Protein AF-K2DRW8-F1 (afdb_monomer)

pLDDT: mean 90.25, std 5.5, range [63.19, 96.81]

Structure (mmCIF, N/CA/C/O backbone):
data_AF-K2DRW8-F1
#
_entry.id   AF-K2DRW8-F1
#
loop_
_atom_site.group_PDB
_atom_site.id
_atom_site.type_symbol
_atom_site.label_atom_id
_atom_site.label_alt_id
_atom_site.label_comp_id
_atom_site.label_asym_id
_atom_site.label_entity_id
_atom_site.label_seq_id
_atom_site.pdbx_PDB_ins_code
_atom_site.Cartn_x
_atom_site.Cartn_y
_atom_site.Cartn_z
_atom_site.occupancy
_atom_site.B_iso_or_equiv
_atom_site.auth_seq_id
_atom_site.auth_comp_id
_atom_site.auth_asym_id
_atom_site.auth_atom_id
_atom_site.pdbx_PDB_model_num
ATOM 1 N N . PRO A 1 1 ? -0.822 -3.396 3.137 1.00 93.25 1 PRO A N 1
ATOM 2 C CA . PRO A 1 1 ? -1.819 -3.542 2.037 1.00 93.25 1 PRO A CA 1
ATOM 3 C C . PRO A 1 1 ? -1.713 -2.355 1.074 1.00 93.25 1 PRO A C 1
ATOM 5 O O . PRO A 1 1 ? -1.181 -1.327 1.487 1.00 93.25 1 PRO A O 1
ATOM 8 N N . VAL A 1 2 ? -2.201 -2.497 -0.163 1.00 96.06 2 VAL A N 1
ATOM 9 C CA . VAL A 1 2 ? -2.285 -1.396 -1.141 1.00 96.06 2 VAL A CA 1
ATOM 10 C C . VAL A 1 2 ? -3.711 -0.866 -1.183 1.00 96.06 2 VAL A C 1
ATOM 12 O O . VAL A 1 2 ? -4.657 -1.656 -1.213 1.00 96.06 2 VAL A O 1
ATOM 15 N N . MET A 1 3 ? -3.855 0.454 -1.185 1.00 96.06 3 MET A N 1
ATOM 16 C CA . MET A 1 3 ? -5.132 1.155 -1.169 1.00 96.06 3 MET A CA 1
ATOM 17 C C . MET A 1 3 ? -5.247 2.181 -2.294 1.00 96.06 3 MET A C 1
ATOM 19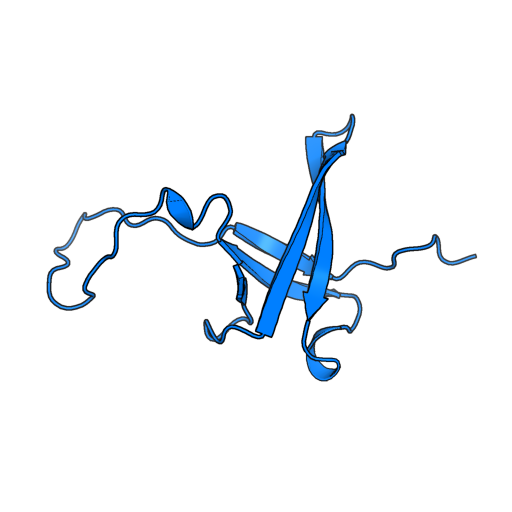 O O . MET A 1 3 ? -4.239 2.718 -2.756 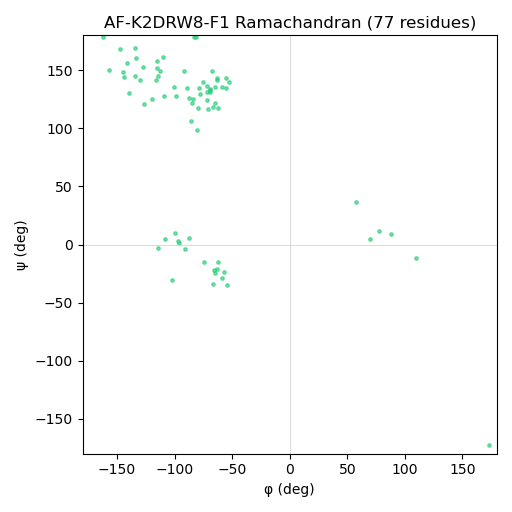1.00 96.06 3 MET A O 1
ATOM 23 N N . ASP A 1 4 ? -6.482 2.452 -2.710 1.00 94.75 4 ASP A N 1
ATOM 24 C CA . ASP A 1 4 ? -6.807 3.596 -3.561 1.00 94.75 4 ASP A CA 1
ATOM 25 C C . ASP A 1 4 ? -6.948 4.897 -2.746 1.00 94.75 4 ASP A C 1
ATOM 27 O O . ASP A 1 4 ? -6.858 4.908 -1.5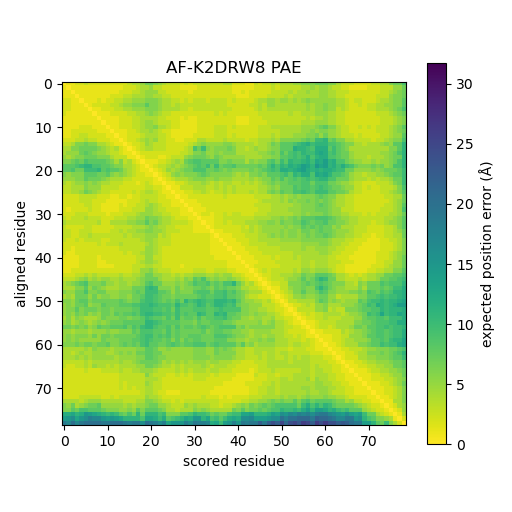16 1.00 94.75 4 ASP A O 1
ATOM 31 N N . ALA A 1 5 ? -7.215 6.008 -3.438 1.00 90.62 5 ALA A N 1
ATOM 32 C CA . ALA A 1 5 ? -7.400 7.324 -2.823 1.00 90.62 5 ALA A CA 1
ATOM 33 C C . ALA A 1 5 ? -8.601 7.420 -1.857 1.00 90.62 5 ALA A C 1
ATOM 35 O O . ALA A 1 5 ? -8.695 8.378 -1.094 1.00 90.62 5 ALA A O 1
ATOM 36 N N . LYS A 1 6 ? -9.530 6.456 -1.885 1.00 91.56 6 LYS A N 1
ATOM 37 C CA . LYS A 1 6 ? -10.695 6.389 -0.990 1.00 91.56 6 LYS A CA 1
ATOM 38 C C . LYS A 1 6 ? -10.458 5.459 0.204 1.00 91.56 6 LYS A C 1
ATOM 40 O O . LYS A 1 6 ? -11.377 5.244 0.989 1.00 91.56 6 LYS A O 1
ATOM 45 N N . GLY A 1 7 ? -9.257 4.892 0.340 1.00 91.75 7 GLY A N 1
ATOM 46 C CA . GLY A 1 7 ? -8.923 3.934 1.392 1.00 91.75 7 GLY A CA 1
ATOM 47 C C . GLY A 1 7 ? -9.450 2.519 1.135 1.00 91.75 7 GLY A C 1
ATOM 48 O O . GLY A 1 7 ? -9.412 1.681 2.037 1.00 91.75 7 GLY A O 1
ATOM 49 N N . LYS A 1 8 ? -9.932 2.207 -0.077 1.00 95.00 8 LYS A N 1
ATOM 50 C CA . LYS A 1 8 ? -10.325 0.839 -0.437 1.00 95.00 8 LYS A CA 1
ATOM 51 C C . LYS A 1 8 ? -9.066 -0.005 -0.596 1.00 95.00 8 LYS A C 1
ATOM 53 O O . LYS A 1 8 ? -8.166 0.371 -1.339 1.00 95.00 8 LYS A O 1
ATOM 58 N N . VAL A 1 9 ? -9.023 -1.182 0.030 1.00 95.88 9 VAL A N 1
ATOM 59 C CA . VAL A 1 9 ? -7.969 -2.172 -0.235 1.00 95.88 9 VAL A CA 1
ATOM 60 C C . VAL A 1 9 ? -8.117 -2.689 -1.667 1.00 95.88 9 VAL A C 1
ATOM 62 O O . VAL A 1 9 ? -9.133 -3.290 -2.008 1.00 95.88 9 VAL A O 1
ATOM 65 N N . ILE A 1 10 ? -7.096 -2.467 -2.491 1.00 96.81 10 ILE A N 1
ATOM 66 C CA . ILE A 1 10 ? -7.055 -2.875 -3.905 1.00 96.81 10 ILE A CA 1
ATOM 67 C C . ILE A 1 10 ? -5.981 -3.924 -4.187 1.00 96.81 10 ILE A C 1
ATOM 69 O O . ILE A 1 10 ? -5.843 -4.355 -5.328 1.00 96.81 10 ILE A O 1
ATOM 73 N N . GLY A 1 11 ? -5.184 -4.312 -3.187 1.00 95.44 11 GLY A N 1
ATOM 74 C CA . GLY A 1 11 ? -4.062 -5.207 -3.424 1.00 95.44 11 GLY A CA 1
ATOM 75 C C . GLY A 1 11 ? -3.131 -5.453 -2.243 1.00 95.44 11 GLY A C 1
ATOM 76 O O . GLY A 1 11 ? -3.358 -5.008 -1.111 1.00 95.44 11 GLY A O 1
ATOM 77 N N . LYS A 1 12 ? -2.031 -6.156 -2.528 1.00 95.06 12 LYS A N 1
ATOM 78 C CA . LYS A 1 12 ? -0.990 -6.517 -1.559 1.00 95.06 12 LYS A CA 1
ATOM 79 C C . LYS A 1 12 ? 0.404 -6.374 -2.174 1.00 95.06 12 LYS A C 1
ATOM 81 O O . LYS A 1 12 ? 0.667 -6.894 -3.255 1.00 95.06 12 LYS A O 1
ATOM 86 N N . VAL A 1 13 ? 1.290 -5.691 -1.448 1.00 93.56 13 VAL A N 1
ATOM 87 C CA . VAL A 1 13 ? 2.726 -5.625 -1.756 1.00 93.56 13 VAL A CA 1
ATOM 88 C C . VAL A 1 13 ? 3.348 -6.995 -1.499 1.00 93.56 13 VAL A C 1
ATOM 90 O O . VAL A 1 13 ? 3.094 -7.600 -0.457 1.00 93.56 13 VAL A O 1
ATOM 93 N N . THR A 1 14 ? 4.147 -7.481 -2.443 1.00 91.75 14 THR A N 1
ATOM 94 C CA . THR A 1 14 ? 4.874 -8.755 -2.340 1.00 91.75 14 THR A CA 1
ATOM 95 C C . THR A 1 14 ? 6.342 -8.552 -2.002 1.00 91.75 14 THR A C 1
ATOM 97 O O . THR A 1 14 ? 6.944 -9.400 -1.354 1.00 91.75 14 THR A O 1
ATOM 100 N N . SER A 1 15 ? 6.924 -7.438 -2.441 1.00 87.56 15 SER A N 1
ATOM 101 C CA . SER A 1 15 ? 8.311 -7.075 -2.163 1.00 87.56 15 SER A CA 1
ATOM 102 C C . SER A 1 15 ? 8.505 -5.569 -2.292 1.00 87.56 15 SER A C 1
ATOM 104 O O . SER A 1 15 ? 7.824 -4.914 -3.082 1.00 87.56 15 SER A O 1
ATOM 106 N N . CYS A 1 16 ? 9.446 -5.027 -1.527 1.00 88.81 16 CYS A N 1
ATOM 107 C CA . CYS A 1 16 ? 9.912 -3.652 -1.641 1.00 88.81 16 CYS A CA 1
ATOM 108 C C . CYS A 1 16 ? 11.411 -3.593 -1.344 1.00 88.81 16 CYS A C 1
ATOM 110 O O . CYS A 1 16 ? 11.921 -4.378 -0.545 1.00 88.81 16 CYS A O 1
ATOM 112 N N . ALA A 1 17 ? 12.103 -2.664 -1.985 1.00 87.81 17 ALA A N 1
ATOM 113 C CA . ALA A 1 17 ? 13.505 -2.367 -1.767 1.00 87.81 17 ALA A CA 1
ATOM 114 C C . ALA A 1 17 ? 13.715 -0.853 -1.843 1.00 87.81 17 ALA A C 1
ATOM 116 O O . ALA A 1 17 ? 12.926 -0.130 -2.452 1.00 87.81 17 ALA A O 1
ATOM 117 N N . ILE A 1 18 ? 14.782 -0.395 -1.202 1.00 89.00 18 ILE A N 1
ATOM 118 C CA . ILE A 1 18 ? 15.243 0.988 -1.287 1.00 89.00 18 ILE A CA 1
ATOM 119 C C . ILE A 1 18 ? 16.385 1.002 -2.301 1.00 89.00 18 ILE A C 1
ATOM 121 O O . ILE A 1 18 ? 17.303 0.183 -2.199 1.00 89.00 18 ILE A O 1
ATOM 125 N N . ASP A 1 19 ? 16.314 1.881 -3.294 1.00 84.31 19 ASP A N 1
ATOM 126 C CA . ASP A 1 19 ? 17.402 2.062 -4.252 1.00 84.31 19 ASP A CA 1
ATOM 127 C C . ASP A 1 19 ? 18.498 3.006 -3.722 1.00 84.31 19 ASP A C 1
ATOM 129 O O . ASP A 1 19 ? 18.433 3.529 -2.609 1.00 84.31 19 ASP A O 1
ATOM 133 N N . LYS A 1 20 ? 19.555 3.207 -4.518 1.00 85.25 20 LYS A N 1
ATOM 134 C CA . LYS A 1 20 ? 20.698 4.054 -4.134 1.00 85.25 20 LYS A CA 1
ATOM 135 C C . LYS A 1 20 ? 20.337 5.533 -3.983 1.00 85.25 20 LYS A C 1
ATOM 137 O O . LYS A 1 20 ? 21.075 6.261 -3.327 1.00 85.25 20 LYS A O 1
ATOM 142 N N . GLU A 1 21 ? 19.248 5.966 -4.603 1.00 86.69 21 GLU A N 1
ATOM 143 C CA . GLU A 1 21 ? 18.754 7.342 -4.561 1.00 86.69 21 GLU A CA 1
ATOM 144 C C . GLU A 1 21 ? 17.758 7.543 -3.405 1.00 86.69 21 GLU A C 1
ATOM 146 O O . GLU A 1 21 ? 17.339 8.665 -3.127 1.00 86.69 21 GLU A O 1
ATOM 151 N N . GLY A 1 22 ? 17.433 6.469 -2.676 1.00 84.69 22 GLY A N 1
ATOM 152 C CA . GLY A 1 22 ? 16.544 6.485 -1.522 1.00 84.69 22 GLY A CA 1
ATOM 153 C C . GLY A 1 22 ? 15.070 6.306 -1.879 1.00 84.69 22 GLY A C 1
ATOM 154 O O . GLY A 1 22 ? 14.221 6.450 -0.997 1.00 84.69 22 GLY A O 1
ATOM 155 N N . PHE A 1 23 ? 14.734 5.975 -3.130 1.00 85.25 23 PHE A N 1
ATOM 156 C CA . PHE A 1 23 ? 13.353 5.684 -3.496 1.00 85.25 23 PHE A CA 1
ATOM 157 C C . PHE A 1 23 ? 12.967 4.274 -3.060 1.00 85.25 23 PHE A C 1
ATOM 159 O O . PHE A 1 23 ? 13.682 3.294 -3.284 1.00 85.25 23 PHE A O 1
ATOM 166 N N . LEU A 1 24 ? 11.781 4.166 -2.461 1.00 89.81 24 LEU A N 1
ATOM 167 C CA . LEU A 1 24 ? 11.173 2.886 -2.138 1.00 89.81 24 LEU A CA 1
ATOM 168 C C . LEU A 1 24 ? 10.404 2.375 -3.360 1.00 89.81 24 LEU A C 1
ATOM 170 O O . LEU A 1 24 ? 9.319 2.865 -3.677 1.00 89.81 24 LEU A O 1
ATOM 174 N N . THR A 1 25 ? 10.947 1.367 -4.031 1.00 90.50 25 THR A N 1
ATOM 175 C CA . THR A 1 25 ? 10.297 0.687 -5.156 1.00 90.50 25 THR A CA 1
ATOM 176 C C . THR A 1 25 ? 9.943 -0.746 -4.790 1.00 90.50 25 THR A C 1
ATOM 178 O O . THR A 1 25 ? 10.586 -1.393 -3.967 1.00 90.50 25 THR A O 1
ATOM 181 N N . GLY A 1 26 ? 8.875 -1.272 -5.380 1.00 91.44 26 GLY A N 1
ATOM 182 C CA . GLY A 1 26 ? 8.384 -2.597 -5.034 1.00 91.44 26 GLY A CA 1
ATOM 183 C C . GLY A 1 26 ? 7.446 -3.183 -6.071 1.00 91.44 26 GLY A C 1
ATOM 184 O O . GLY A 1 26 ? 7.129 -2.560 -7.083 1.00 91.44 26 GLY A O 1
ATOM 185 N N . GLN A 1 27 ? 7.006 -4.407 -5.803 1.00 93.19 27 GLN A N 1
ATOM 186 C CA . GLN A 1 27 ? 6.004 -5.108 -6.595 1.00 93.19 27 GLN A CA 1
ATOM 187 C C . GLN A 1 27 ? 4.766 -5.362 -5.743 1.00 93.19 27 GLN A C 1
ATOM 189 O O . GLN A 1 27 ? 4.854 -5.679 -4.553 1.00 93.19 27 GLN A O 1
ATOM 194 N N . ALA A 1 28 ? 3.601 -5.226 -6.367 1.00 94.19 28 ALA A N 1
ATOM 195 C CA . ALA A 1 28 ? 2.322 -5.482 -5.734 1.00 94.19 28 ALA A CA 1
ATOM 19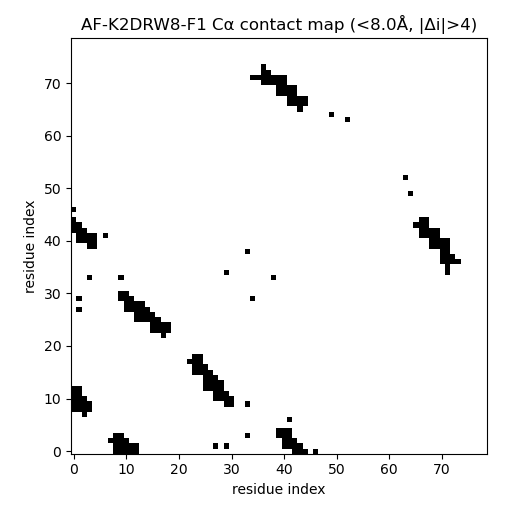6 C C . ALA A 1 28 ? 1.342 -6.103 -6.727 1.00 94.19 28 ALA A C 1
ATOM 198 O O . ALA A 1 28 ? 1.306 -5.727 -7.898 1.00 94.19 28 ALA A O 1
ATOM 199 N N . PHE A 1 29 ? 0.508 -7.015 -6.232 1.00 94.69 29 PHE A N 1
ATOM 200 C CA . PHE A 1 29 ? -0.699 -7.429 -6.938 1.00 94.69 29 PHE A CA 1
ATOM 201 C C . PHE A 1 29 ? -1.809 -6.437 -6.617 1.00 94.69 29 PHE A C 1
ATOM 203 O O . PHE A 1 29 ? -2.096 -6.217 -5.439 1.00 94.69 29 PHE A O 1
ATOM 210 N N . VAL A 1 30 ? -2.420 -5.852 -7.648 1.00 94.81 30 VAL A N 1
ATOM 211 C CA . VAL A 1 30 ? -3.519 -4.885 -7.527 1.00 94.81 30 VAL A CA 1
ATOM 212 C C . VAL A 1 30 ? -4.655 -5.221 -8.493 1.00 94.81 30 VAL A C 1
ATOM 214 O O . VAL A 1 30 ? -4.451 -5.926 -9.482 1.00 94.81 30 VAL A O 1
ATOM 217 N N . GLU A 1 31 ? -5.853 -4.701 -8.230 1.00 95.00 31 GLU A N 1
ATOM 218 C CA . GLU A 1 31 ? -6.960 -4.740 -9.189 1.00 95.00 31 GLU A CA 1
ATOM 219 C C . GLU A 1 31 ? -6.540 -4.111 -10.531 1.00 95.00 31 GLU A C 1
ATOM 221 O O . GLU A 1 31 ? -5.986 -3.013 -10.566 1.00 95.00 31 GLU A O 1
ATOM 226 N N . THR A 1 32 ? -6.862 -4.762 -11.654 1.00 92.62 32 THR A N 1
ATOM 227 C CA . THR A 1 32 ? -6.460 -4.320 -13.006 1.00 92.62 32 THR A CA 1
ATOM 228 C C . THR A 1 32 ? -6.874 -2.881 -13.316 1.00 92.62 32 THR A C 1
ATOM 230 O O . THR A 1 32 ?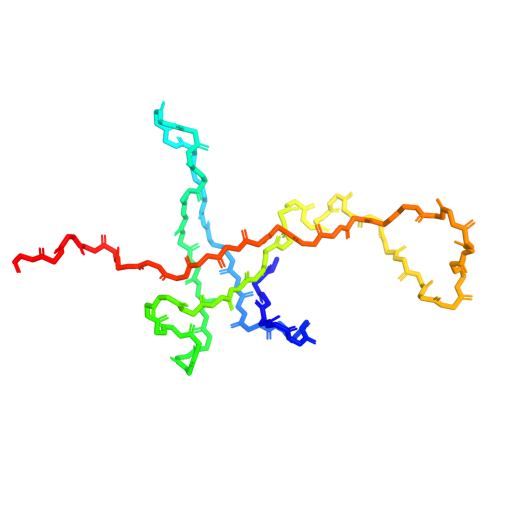 -6.136 -2.144 -13.962 1.00 92.62 32 THR A O 1
ATOM 233 N N . ARG A 1 33 ? -8.033 -2.451 -12.802 1.00 91.19 33 ARG A N 1
ATOM 234 C CA . ARG A 1 33 ? -8.552 -1.082 -12.961 1.00 91.19 33 ARG A CA 1
ATOM 235 C C . ARG A 1 33 ? -7.661 -0.014 -12.313 1.00 91.19 33 ARG A C 1
ATOM 237 O O . ARG A 1 33 ? -7.745 1.145 -12.695 1.00 91.19 33 ARG A O 1
ATOM 244 N N . CYS A 1 34 ? -6.814 -0.408 -11.366 1.00 91.06 34 CYS A N 1
ATOM 245 C CA . CYS A 1 34 ? -5.893 0.456 -10.632 1.00 91.06 34 CYS A CA 1
ATOM 246 C C . CYS A 1 34 ? -4.424 0.243 -11.043 1.00 91.06 34 CYS A C 1
ATOM 248 O O . CYS A 1 34 ? -3.535 0.829 -10.437 1.00 91.06 34 CYS A O 1
ATOM 250 N N . ALA A 1 35 ? -4.154 -0.594 -12.052 1.00 92.06 35 ALA A N 1
ATOM 251 C CA . ALA A 1 35 ? -2.801 -0.931 -12.503 1.00 92.06 35 ALA A CA 1
ATOM 252 C C . ALA A 1 35 ? -2.236 0.048 -13.554 1.00 92.06 35 ALA A C 1
ATOM 254 O O . ALA A 1 35 ? -1.171 -0.198 -14.117 1.00 92.06 35 ALA A O 1
ATOM 255 N N . MET A 1 36 ? -2.946 1.139 -13.854 1.00 94.00 36 MET A N 1
ATOM 256 C CA . MET A 1 36 ? -2.503 2.125 -14.839 1.00 94.00 36 MET A CA 1
ATOM 257 C C . MET A 1 36 ? -1.319 2.931 -14.290 1.00 94.00 36 MET A C 1
ATOM 259 O O . MET A 1 36 ? -1.344 3.370 -13.140 1.00 94.00 36 MET A O 1
ATOM 263 N N . VAL A 1 37 ? -0.295 3.156 -15.115 1.00 93.56 37 VAL A N 1
ATOM 264 C CA . VAL A 1 37 ? 0.849 4.013 -14.759 1.00 93.56 37 VAL A CA 1
ATOM 265 C C . VAL A 1 37 ? 0.351 5.402 -14.350 1.00 93.56 37 VAL A C 1
ATOM 267 O O . VAL A 1 37 ? -0.616 5.911 -14.911 1.00 93.56 37 VAL A O 1
ATOM 270 N N . ASN A 1 38 ? 1.009 6.005 -13.362 1.00 94.44 38 ASN A N 1
ATOM 271 C CA . ASN A 1 38 ? 0.638 7.261 -12.711 1.00 94.44 38 ASN A CA 1
ATOM 272 C C . ASN A 1 38 ? -0.619 7.205 -11.831 1.00 94.44 38 ASN A C 1
ATOM 274 O O . ASN A 1 38 ? -1.009 8.235 -11.285 1.00 94.44 38 ASN A O 1
ATOM 278 N N . THR A 1 39 ? -1.231 6.032 -11.626 1.00 95.38 39 THR A N 1
ATOM 279 C CA . THR A 1 39 ? -2.326 5.897 -10.653 1.00 95.38 39 THR A CA 1
ATOM 280 C C . THR A 1 39 ? -1.793 6.154 -9.240 1.00 95.38 39 THR A C 1
ATOM 282 O O . THR A 1 39 ? -0.887 5.430 -8.804 1.00 95.38 39 THR A O 1
ATOM 285 N N . PRO A 1 40 ? -2.337 7.142 -8.503 1.00 95.56 40 PRO A N 1
ATOM 286 C CA . PRO A 1 40 ? -1.993 7.354 -7.106 1.00 95.56 40 PRO A CA 1
ATOM 287 C C . PRO A 1 40 ? -2.543 6.214 -6.252 1.00 95.56 40 PRO A C 1
ATOM 289 O O . PRO A 1 40 ? -3.721 5.860 -6.341 1.00 95.56 40 PRO A O 1
ATOM 292 N N . ILE A 1 41 ? -1.689 5.662 -5.403 1.00 96.06 41 ILE A N 1
ATOM 293 C CA . ILE A 1 41 ? -2.024 4.599 -4.460 1.00 96.06 41 ILE A CA 1
ATOM 294 C C . ILE A 1 41 ? -1.444 4.936 -3.088 1.00 96.06 41 ILE A C 1
ATOM 296 O O . ILE A 1 41 ? -0.659 5.870 -2.919 1.00 96.06 41 ILE A O 1
ATOM 300 N N . SER A 1 42 ? -1.838 4.188 -2.069 1.00 95.94 42 SER A N 1
ATOM 301 C CA . SER A 1 42 ? -1.258 4.311 -0.733 1.00 95.94 42 SER A CA 1
ATOM 302 C C . SER A 1 42 ? -0.955 2.942 -0.152 1.00 95.94 42 SER A C 1
ATOM 304 O O . SER A 1 42 ? -1.656 1.965 -0.416 1.00 95.94 42 SER A O 1
ATOM 306 N N . ILE A 1 43 ? 0.125 2.847 0.617 1.00 94.88 43 ILE A N 1
ATOM 307 C CA . ILE A 1 43 ? 0.648 1.581 1.118 1.00 94.88 43 ILE A CA 1
ATOM 308 C C . ILE A 1 43 ? 0.797 1.668 2.631 1.00 94.88 43 ILE A C 1
ATOM 310 O O . ILE A 1 43 ? 1.562 2.475 3.154 1.00 94.88 43 ILE A O 1
ATOM 314 N N . PHE A 1 44 ? 0.110 0.779 3.344 1.00 92.12 44 PHE A N 1
ATOM 315 C CA . PHE A 1 44 ? 0.430 0.511 4.744 1.00 92.12 44 PHE A CA 1
ATOM 316 C C . PHE A 1 44 ? 1.624 -0.438 4.811 1.00 92.12 44 PHE A C 1
ATOM 318 O O . PHE A 1 44 ? 1.473 -1.653 4.623 1.00 92.12 44 PHE A O 1
ATOM 325 N N . GLN A 1 45 ? 2.802 0.144 5.027 1.00 86.06 45 GLN A N 1
ATOM 326 C CA . GLN A 1 45 ? 4.051 -0.569 5.274 1.00 86.06 45 GLN A CA 1
ATOM 327 C C . GLN A 1 45 ? 4.056 -1.116 6.703 1.00 86.06 45 GLN A C 1
ATOM 329 O O . GLN A 1 45 ? 3.584 -0.443 7.614 1.00 86.06 45 GLN A O 1
ATOM 334 N N . GLY A 1 46 ? 4.553 -2.342 6.896 1.00 84.50 46 GLY A N 1
ATOM 335 C CA . GLY A 1 46 ? 4.633 -2.948 8.230 1.00 84.50 46 GLY A CA 1
ATOM 336 C C . GLY A 1 46 ? 3.283 -3.033 8.948 1.00 84.50 46 GLY A C 1
ATOM 337 O O . GLY A 1 46 ? 3.229 -2.837 10.154 1.00 84.50 46 GLY A O 1
ATOM 338 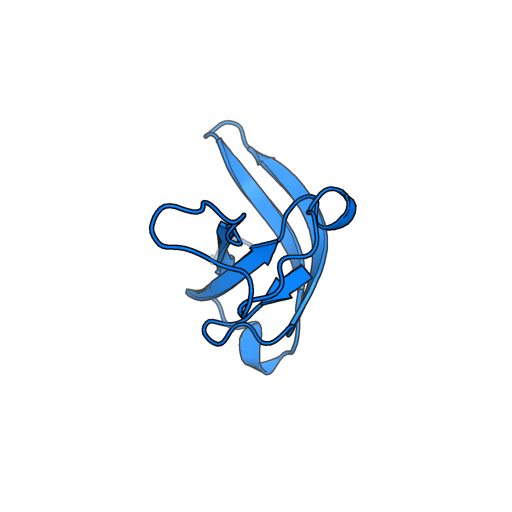N N . ALA A 1 47 ? 2.195 -3.291 8.212 1.00 83.31 47 ALA A N 1
ATOM 339 C CA . ALA A 1 47 ? 0.831 -3.230 8.743 1.00 83.31 47 ALA A CA 1
ATOM 340 C C . ALA A 1 47 ? 0.576 -4.146 9.955 1.00 83.31 47 ALA A C 1
ATOM 342 O O . ALA A 1 47 ? -0.312 -3.868 10.749 1.00 83.31 47 ALA A O 1
ATOM 343 N N . GLU A 1 48 ? 1.363 -5.209 10.106 1.00 82.94 48 GLU A N 1
ATOM 344 C CA . GLU A 1 48 ? 1.362 -6.098 11.276 1.00 82.94 48 GLU A CA 1
ATOM 345 C C . GLU A 1 48 ? 1.805 -5.414 12.579 1.00 82.94 48 GLU A C 1
ATOM 347 O O . GLU A 1 48 ? 1.404 -5.836 13.657 1.00 82.94 48 GLU A O 1
ATOM 352 N N . ASN A 1 49 ? 2.583 -4.334 12.479 1.00 84.25 49 ASN A N 1
ATOM 353 C CA . ASN A 1 49 ? 3.077 -3.550 13.610 1.00 84.25 49 ASN A CA 1
ATOM 354 C C . ASN A 1 49 ? 2.206 -2.317 13.895 1.00 84.25 49 ASN A C 1
ATOM 356 O O . ASN A 1 49 ? 2.534 -1.521 14.774 1.00 84.25 49 ASN A O 1
ATOM 360 N N . LEU A 1 50 ? 1.126 -2.115 13.132 1.00 85.25 50 LEU A N 1
ATOM 361 C CA . LEU A 1 50 ? 0.219 -0.991 13.325 1.00 85.25 50 LEU A CA 1
ATOM 362 C C . LEU A 1 50 ? -0.859 -1.358 14.340 1.00 85.25 50 LEU A C 1
ATOM 364 O O . LEU A 1 50 ? -1.588 -2.336 14.171 1.00 85.25 50 LEU A O 1
ATOM 368 N N . SER A 1 51 ? -0.997 -0.527 15.368 1.00 84.88 51 SER A N 1
ATOM 369 C CA . SER A 1 51 ? -2.094 -0.650 16.321 1.00 84.88 51 SER A CA 1
ATOM 370 C C . SER A 1 51 ? -3.423 -0.278 15.652 1.00 84.88 51 SER A C 1
ATOM 372 O O . SER A 1 51 ? -3.496 0.757 14.981 1.00 84.88 51 SER A O 1
ATOM 374 N N . PRO A 1 52 ? -4.492 -1.072 15.838 1.00 83.44 52 PRO A N 1
ATOM 375 C CA . PRO A 1 52 ? -5.828 -0.686 15.409 1.00 83.44 52 PRO A CA 1
ATOM 376 C C . PRO A 1 52 ? -6.255 0.618 16.087 1.00 83.44 52 PRO A C 1
ATOM 378 O O . PRO A 1 52 ? -6.094 0.771 17.297 1.00 83.44 52 PRO A O 1
ATOM 381 N N . VAL A 1 53 ? -6.834 1.536 15.314 1.00 86.75 53 VAL A N 1
ATOM 382 C CA . VAL A 1 53 ? -7.369 2.804 15.822 1.00 86.75 53 VAL A CA 1
ATOM 383 C C . VAL A 1 53 ? -8.858 2.865 15.516 1.00 86.75 53 VAL A C 1
ATOM 385 O O . VAL A 1 53 ? -9.263 2.732 14.360 1.00 86.75 53 VAL A O 1
ATOM 388 N N . ALA A 1 54 ? -9.676 3.075 16.545 1.00 89.69 54 ALA A N 1
ATOM 389 C CA . ALA A 1 54 ? -11.102 3.306 16.381 1.00 89.69 54 ALA A CA 1
ATOM 390 C C . ALA A 1 54 ? -11.345 4.798 16.089 1.00 89.69 54 ALA A C 1
ATOM 392 O O . ALA A 1 54 ? -11.005 5.633 16.923 1.00 89.69 54 ALA A O 1
ATOM 393 N N . PRO A 1 55 ? -11.970 5.172 14.956 1.00 87.06 55 PRO A N 1
ATOM 394 C CA . PRO A 1 55 ? -12.186 6.584 14.630 1.00 87.06 55 PRO A CA 1
ATOM 395 C C . PRO A 1 55 ? -13.004 7.348 15.679 1.00 87.06 55 PRO A C 1
ATOM 397 O O . PRO A 1 55 ? -12.821 8.545 15.851 1.00 87.06 55 PRO A O 1
ATOM 400 N N . ALA A 1 56 ? -13.895 6.650 16.389 1.00 93.19 56 ALA A N 1
ATOM 401 C CA . ALA A 1 56 ? -14.743 7.235 17.424 1.00 93.19 56 ALA A CA 1
ATOM 402 C C . ALA A 1 56 ? -14.004 7.558 18.736 1.00 93.19 56 ALA A C 1
ATOM 404 O O . ALA A 1 56 ? -14.554 8.277 19.561 1.00 93.19 56 ALA A O 1
ATOM 405 N N . SER A 1 57 ? -12.797 7.022 18.949 1.00 91.12 57 SER A N 1
ATOM 406 C CA . SER A 1 57 ? -12.010 7.252 20.168 1.00 91.12 57 SER A CA 1
ATOM 407 C C . SER A 1 57 ? -10.916 8.306 19.992 1.00 91.12 57 SER A C 1
ATOM 409 O O . SER A 1 57 ? -10.036 8.388 20.840 1.00 91.12 57 SER A O 1
ATOM 411 N N . LEU A 1 58 ? -10.908 9.028 18.868 1.00 91.31 58 LEU A N 1
ATOM 412 C CA . LEU A 1 58 ? -9.875 10.008 18.545 1.00 91.31 58 LEU A CA 1
ATOM 413 C C . LEU A 1 58 ? -10.228 11.388 19.091 1.00 91.31 58 LEU A C 1
ATOM 415 O O . LEU A 1 58 ? -11.342 11.879 18.893 1.00 91.31 58 LEU A O 1
ATOM 419 N N . GLU A 1 59 ? -9.244 12.031 19.706 1.00 94.88 59 GLU A N 1
ATOM 420 C CA . GLU A 1 59 ? -9.328 13.398 20.199 1.00 94.88 59 GLU A CA 1
ATOM 421 C C . GLU A 1 59 ? -8.452 14.354 19.378 1.00 94.88 59 GLU A C 1
ATOM 423 O O . GLU A 1 59 ? -7.541 13.971 18.635 1.00 94.88 59 GLU A O 1
ATOM 428 N N . THR A 1 60 ? -8.741 15.651 19.491 1.00 93.56 60 THR A N 1
ATOM 429 C CA . THR A 1 60 ? -7.962 16.687 18.807 1.00 93.56 60 THR A CA 1
ATOM 430 C C . THR A 1 60 ? -6.517 16.670 19.299 1.00 93.56 60 THR A C 1
ATOM 432 O O . THR A 1 60 ? -6.246 16.970 20.458 1.00 93.56 60 THR A O 1
ATOM 435 N N . GLY A 1 61 ? -5.584 16.397 18.386 1.00 91.88 61 GLY A N 1
ATOM 436 C CA . GLY A 1 61 ? -4.150 16.325 18.677 1.00 91.88 61 GLY A CA 1
ATOM 437 C C . GLY A 1 61 ? -3.578 14.909 18.622 1.00 91.88 61 GLY A C 1
ATOM 438 O O . GLY A 1 61 ? -2.353 14.764 18.563 1.00 91.88 61 GLY A O 1
ATOM 439 N N . ASP A 1 62 ? -4.434 13.886 18.556 1.00 91.06 62 ASP A N 1
ATOM 440 C CA . ASP A 1 62 ? -3.999 12.504 18.391 1.00 91.06 62 ASP A CA 1
ATOM 441 C C . ASP A 1 62 ? -3.279 12.289 17.060 1.00 91.06 62 ASP A C 1
ATOM 443 O O . ASP A 1 62 ? -3.627 12.844 16.012 1.00 91.06 62 ASP A O 1
ATOM 447 N N . ARG A 1 63 ? -2.250 11.440 17.100 1.00 87.50 63 ARG A N 1
ATOM 448 C CA . ARG A 1 63 ? -1.500 11.028 15.915 1.00 87.50 63 ARG A CA 1
ATOM 449 C C . ARG A 1 63 ? -1.812 9.583 15.590 1.00 87.50 63 ARG A C 1
ATOM 451 O O . ARG A 1 63 ? -1.641 8.702 16.425 1.00 87.50 63 ARG A O 1
ATOM 458 N N . ILE A 1 64 ? -2.190 9.350 14.340 1.00 89.69 64 ILE A N 1
ATOM 459 C CA . ILE A 1 64 ? -2.417 8.013 13.801 1.00 89.69 64 ILE A CA 1
ATOM 460 C C . ILE A 1 64 ? -1.407 7.722 12.699 1.00 89.69 64 ILE A C 1
ATOM 462 O O . ILE A 1 64 ? -0.932 8.625 12.006 1.00 89.69 64 ILE A O 1
ATOM 466 N N . SER A 1 65 ? -1.085 6.446 12.518 1.00 87.75 65 SER A N 1
ATOM 467 C CA . SER A 1 65 ? -0.258 6.012 11.400 1.00 87.75 65 SER A CA 1
ATOM 468 C C . SER A 1 65 ? -1.047 6.129 10.099 1.00 87.75 65 SER A C 1
ATOM 470 O O . SER A 1 65 ? -2.057 5.452 9.908 1.00 87.75 65 SER A O 1
ATOM 472 N N . LEU A 1 66 ? -0.570 6.982 9.197 1.00 89.44 66 LEU A N 1
ATOM 473 C CA . LEU A 1 66 ? -1.122 7.121 7.854 1.00 89.44 66 LEU A CA 1
ATOM 474 C C . LEU A 1 66 ? -0.385 6.202 6.872 1.00 89.44 66 LEU A C 1
ATOM 476 O O . LEU A 1 66 ? 0.809 5.939 7.051 1.00 89.44 66 LEU A O 1
ATOM 480 N N . PRO A 1 67 ? -1.066 5.711 5.824 1.00 92.50 67 PRO A N 1
ATOM 481 C CA . PRO A 1 67 ? -0.397 4.961 4.777 1.00 92.50 67 PRO A CA 1
ATOM 482 C C . PRO A 1 67 ? 0.537 5.881 3.985 1.00 92.50 67 PRO A C 1
ATOM 484 O O . PRO A 1 67 ? 0.279 7.073 3.819 1.00 92.50 67 PRO A O 1
ATOM 487 N N . THR A 1 68 ? 1.624 5.321 3.463 1.00 92.88 68 THR A N 1
ATOM 488 C CA . THR A 1 68 ? 2.580 6.070 2.645 1.00 92.88 68 THR A CA 1
ATOM 489 C C . THR A 1 68 ? 2.032 6.246 1.227 1.00 92.88 68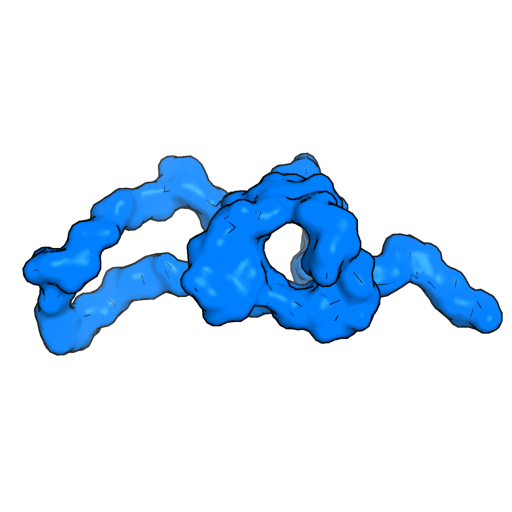 THR A C 1
ATOM 491 O O . THR A 1 68 ? 1.637 5.244 0.621 1.00 92.88 68 THR A O 1
ATOM 494 N N . PRO A 1 69 ? 2.023 7.467 0.666 1.00 94.19 69 PRO A N 1
ATOM 495 C CA . PRO A 1 69 ? 1.677 7.685 -0.734 1.00 94.19 69 PRO A CA 1
ATOM 496 C C . PRO A 1 69 ? 2.670 6.992 -1.673 1.00 94.19 69 PRO A C 1
ATOM 498 O O . PRO A 1 69 ? 3.874 6.991 -1.422 1.00 94.19 69 PRO A O 1
ATOM 501 N N . ALA A 1 70 ? 2.170 6.430 -2.768 1.00 94.56 70 ALA A N 1
ATOM 502 C CA . ALA A 1 70 ? 2.979 5.853 -3.835 1.00 94.56 70 ALA A CA 1
ATOM 503 C C . ALA A 1 70 ? 2.281 6.030 -5.191 1.00 94.56 70 ALA A C 1
ATOM 505 O O . ALA A 1 70 ? 1.103 6.385 -5.269 1.00 94.56 70 ALA A O 1
ATOM 506 N N . VAL A 1 71 ? 3.012 5.777 -6.273 1.00 95.25 71 VAL A N 1
ATOM 507 C CA . VAL A 1 71 ? 2.500 5.872 -7.641 1.00 95.25 71 VAL A CA 1
ATOM 508 C C . VAL A 1 71 ? 2.838 4.602 -8.409 1.00 95.25 71 VAL A C 1
ATOM 510 O O . VAL A 1 71 ? 3.909 4.021 -8.232 1.00 95.25 71 VAL A O 1
ATOM 513 N N . VAL A 1 72 ? 1.916 4.148 -9.254 1.00 94.81 72 VAL A N 1
ATOM 514 C CA . VAL A 1 72 ? 2.176 3.019 -10.151 1.00 94.81 72 VAL A CA 1
ATOM 515 C C . VAL A 1 72 ? 3.137 3.460 -11.253 1.00 94.81 72 VAL A C 1
ATOM 517 O O . VAL A 1 72 ? 2.853 4.406 -11.9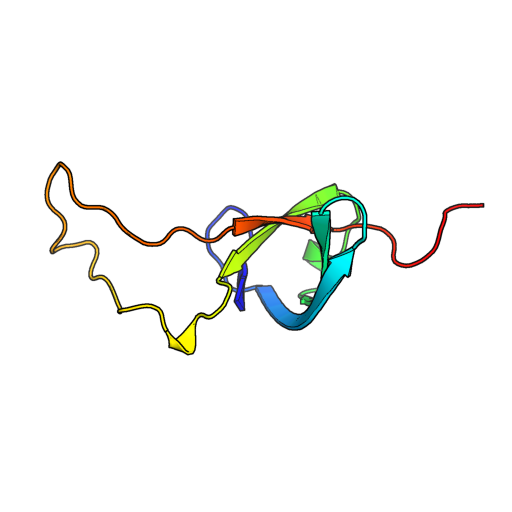86 1.00 94.81 72 VAL A O 1
ATOM 520 N N . VAL A 1 73 ? 4.256 2.755 -11.399 1.00 92.94 73 VAL A N 1
ATOM 521 C CA . VAL A 1 73 ? 5.268 3.005 -12.438 1.00 92.94 73 VAL A CA 1
ATOM 522 C C . 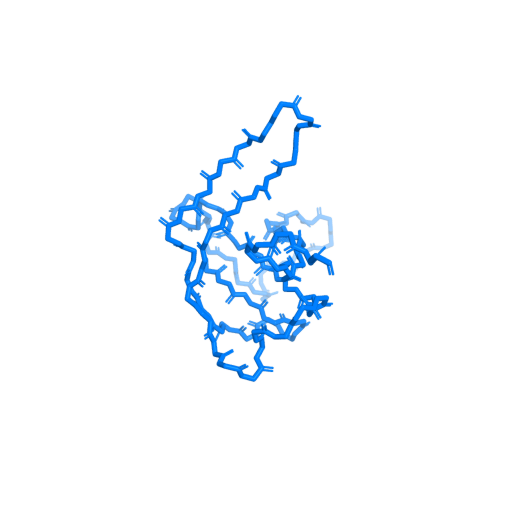VAL A 1 73 ? 5.357 1.831 -13.408 1.00 92.94 73 VAL A C 1
ATOM 524 O O . VAL A 1 73 ? 4.970 0.708 -13.078 1.00 92.94 73 VAL A O 1
ATOM 527 N N . SER A 1 74 ? 5.873 2.078 -14.614 1.00 90.12 74 SER A N 1
ATOM 528 C CA . SER A 1 74 ? 6.194 0.990 -15.541 1.00 90.12 74 SER A CA 1
ATOM 529 C C . SER A 1 74 ? 7.319 0.130 -14.967 1.00 90.12 74 SER A C 1
ATOM 531 O O . SER A 1 74 ? 8.323 0.649 -14.484 1.00 90.12 74 SER A O 1
ATOM 533 N N . ARG A 1 75 ? 7.172 -1.195 -15.055 1.00 83.69 75 ARG A N 1
ATOM 534 C CA . ARG A 1 75 ? 8.212 -2.145 -14.634 1.00 83.69 75 ARG A CA 1
ATOM 535 C C . ARG A 1 75 ? 9.455 -2.075 -15.521 1.00 83.69 75 ARG A C 1
ATOM 537 O O . ARG A 1 75 ? 10.557 -2.323 -15.041 1.00 83.69 75 ARG A O 1
ATOM 544 N N . PHE A 1 76 ? 9.262 -1.800 -16.807 1.00 84.94 76 PHE A N 1
ATOM 545 C CA . PHE A 1 76 ? 10.337 -1.730 -17.789 1.00 84.94 76 PHE A CA 1
ATOM 546 C C . PHE A 1 76 ? 10.473 -0.299 -18.314 1.00 84.94 76 PHE A C 1
ATOM 548 O O . PHE A 1 76 ? 9.450 0.383 -18.461 1.00 84.94 76 PHE A O 1
ATOM 555 N N . PRO A 1 77 ? 11.703 0.156 -18.609 1.00 77.56 77 PRO A N 1
ATOM 556 C CA . PRO A 1 77 ? 11.915 1.419 -19.299 1.00 77.56 77 PRO A CA 1
ATOM 557 C C . PRO A 1 77 ? 11.104 1.463 -20.593 1.00 77.56 77 PRO A C 1
ATOM 559 O O . PRO A 1 77 ? 10.994 0.461 -21.302 1.00 77.56 77 PRO A O 1
ATOM 562 N N . ILE A 1 78 ? 10.525 2.622 -20.880 1.00 74.19 78 ILE A N 1
ATOM 563 C CA . ILE A 1 78 ? 9.853 2.872 -22.152 1.00 74.19 78 ILE A CA 1
ATOM 564 C C . ILE A 1 78 ? 10.973 3.174 -23.157 1.00 74.19 78 ILE A C 1
ATOM 566 O O . ILE A 1 78 ? 11.754 4.094 -22.916 1.00 74.19 78 ILE A O 1
ATOM 570 N N . SER A 1 79 ? 11.111 2.337 -24.193 1.00 63.19 79 SER A N 1
ATOM 571 C CA . SER A 1 79 ? 12.077 2.544 -25.286 1.00 63.19 79 SER A CA 1
ATOM 572 C C . SER A 1 79 ? 11.642 3.652 -26.234 1.00 63.19 79 SER A C 1
ATOM 574 O O . SER A 1 79 ? 10.422 3.908 -26.326 1.00 63.19 79 SER A O 1
#

Mean predicted aligned error: 4.67 Å

Sequence (79 aa):
PVMDAKGKVIGKVTSCAIDKEGFLTGQAFVETRCAMVNTPISIFQGAENLSPVAPASLETGDRISLPTPAVVVSRFPIS

Secondary structure (DSSP, 8-state):
-EE-TT--EEEEEEEEEE-TTS-EEEEEEE-GGG-STT-EEEE-TTGGGPPP--GGG--TT---PPPEEEE---SS---

Solvent-accessible surface area (backbone atoms only — not comparable to full-atom values): 5186 Å² total; per-residue (Å²): 71,26,21,41,91,83,68,48,78,44,35,40,68,79,49,73,48,70,50,98,88,67,52,81,49,68,46,63,57,58,45,75,94,67,66,45,68,71,36,66,32,28,32,39,75,67,55,90,78,55,79,89,76,61,80,90,78,66,59,98,84,70,86,76,92,73,60,46,80,47,66,40,68,74,93,60,86,86,129

Radius of gyration: 14.63 Å; Cα contacts (8 Å, |Δi|>4): 106; chains: 1; bounding box: 35×25×46 Å

Foldseek 3Di:
DKAAPVRDDFWDWPDWDQDPVRDIDGDIDGDPVQQDFFGKMFADDPVVPADDDDPVPDDPPDDHDDTHIDTRHDPDDDD

Nearest PDB structures (foldseek):
  5x1k-assembly2_B  TM=8.569E-01  e=1.942E+00  Sphingobium sp. SYK-6
  5x1i-assembly1_A-2  TM=8.534E-01  e=1.942E+00  Sphingobium sp. SYK-6
  6lxi-assembly2_C  TM=4.352E-01  e=2.064E+00  Homo sapiens